Protein AF-A0A7Y3AVC5-F1 (afdb_monome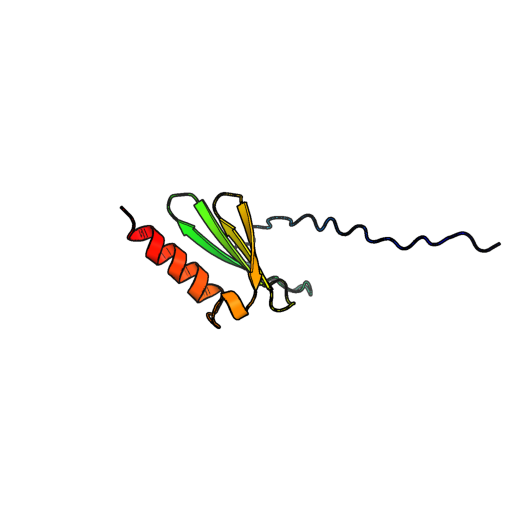r_lite)

Foldseek 3Di:
DDDDDDDDDPPPPPPPPPPDPDDDDDDPDPPFDKAWDAFPNWIWIWTDPVPQWIWTDIPNDIDIDGVVRVVVDDNNVVNVVVRVVRVPDD

Secondary structure (DSSP, 8-state):
----------------------------S----EEEEEETTEEEEEEE-SSSEEEEEETTEEEEEETTTTTT--HHHHHHHHHHHHTT--

Sequence (90 aa):
MIKKCILGMTLLATVTFGFTSCSKDDDDAAEQICESCTLQSETIELCDNGDDTYTLTAGGESETITKEELSGVSPEDFVGLICSLGEIAP

pLDDT: mean 71.95, std 18.48, range [38.72, 92.0]

Structure (mmCIF, N/CA/C/O backbone):
data_AF-A0A7Y3AVC5-F1
#
_entry.id   AF-A0A7Y3AVC5-F1
#
loop_
_atom_site.group_PDB
_atom_site.id
_atom_site.type_symbol
_atom_site.label_atom_id
_atom_site.label_alt_id
_atom_site.label_comp_id
_atom_site.label_asym_id
_atom_site.label_entity_id
_atom_site.label_seq_id
_atom_site.pdbx_PDB_ins_code
_atom_site.Cartn_x
_atom_site.Cartn_y
_atom_site.Cartn_z
_atom_site.occupancy
_atom_site.B_iso_or_equiv
_atom_site.auth_seq_id
_atom_site.auth_comp_id
_atom_site.auth_asym_id
_atom_site.auth_atom_id
_atom_site.pdbx_PDB_model_num
ATOM 1 N N . MET A 1 1 ? 19.446 3.431 45.147 1.00 38.72 1 MET A N 1
ATOM 2 C CA . MET A 1 1 ? 20.035 4.225 44.045 1.00 38.72 1 MET A CA 1
ATOM 3 C C . MET A 1 1 ? 19.336 3.820 42.754 1.00 38.72 1 MET A C 1
ATOM 5 O O . MET A 1 1 ? 19.711 2.824 42.154 1.00 38.72 1 MET A O 1
ATOM 9 N N . ILE A 1 2 ? 18.261 4.521 42.392 1.00 49.25 2 ILE A N 1
ATOM 10 C CA . ILE A 1 2 ? 17.449 4.223 41.203 1.00 49.25 2 ILE A CA 1
ATOM 11 C C . ILE A 1 2 ? 18.106 4.924 40.012 1.00 49.25 2 ILE A C 1
ATOM 13 O O . ILE A 1 2 ? 18.192 6.151 39.967 1.00 49.25 2 ILE A O 1
ATOM 17 N N . LYS A 1 3 ? 18.666 4.137 39.093 1.00 43.44 3 LYS A N 1
ATOM 18 C CA . LYS A 1 3 ? 19.322 4.619 37.876 1.00 43.44 3 LYS A CA 1
ATOM 19 C C . LYS A 1 3 ? 18.312 4.583 36.729 1.00 43.44 3 LYS A C 1
ATOM 21 O O . LYS A 1 3 ? 17.961 3.518 36.251 1.00 43.44 3 LYS A O 1
ATOM 26 N N . LYS A 1 4 ? 17.850 5.785 36.379 1.00 48.72 4 LYS A N 1
ATOM 27 C CA . LYS A 1 4 ? 17.266 6.257 35.113 1.00 48.72 4 LYS A CA 1
ATOM 28 C C . LYS A 1 4 ? 17.015 5.184 34.035 1.00 48.72 4 LYS A C 1
ATOM 30 O O . LYS A 1 4 ? 17.944 4.816 33.324 1.00 48.72 4 LYS A O 1
ATOM 35 N N . CYS A 1 5 ? 15.750 4.815 33.839 1.00 48.06 5 CYS A N 1
ATOM 36 C CA . CYS A 1 5 ? 15.264 4.277 32.568 1.00 48.06 5 CYS A CA 1
ATOM 37 C C . CYS A 1 5 ? 14.641 5.443 31.793 1.00 48.06 5 CYS A C 1
ATOM 39 O O . CYS A 1 5 ? 13.515 5.849 32.072 1.00 48.06 5 CYS A O 1
ATOM 41 N N . ILE A 1 6 ? 15.418 6.041 30.892 1.00 58.12 6 ILE A N 1
ATOM 42 C CA . ILE A 1 6 ? 14.923 7.027 29.930 1.00 58.12 6 ILE A CA 1
ATOM 43 C C . ILE A 1 6 ? 14.198 6.234 28.838 1.00 58.12 6 ILE A C 1
ATOM 45 O O . ILE A 1 6 ? 14.834 5.550 28.042 1.00 58.12 6 ILE A O 1
ATOM 49 N N . LEU A 1 7 ? 12.867 6.291 28.862 1.00 55.53 7 LEU A N 1
ATOM 50 C CA . LEU A 1 7 ? 11.987 5.938 27.750 1.00 55.53 7 LEU A CA 1
ATOM 51 C C . LEU A 1 7 ? 11.949 7.129 26.785 1.00 55.53 7 LEU A C 1
ATOM 53 O O . LEU A 1 7 ? 11.717 8.255 27.222 1.00 55.53 7 LEU A O 1
ATOM 57 N N . GLY A 1 8 ? 12.169 6.892 25.492 1.00 51.69 8 GLY A N 1
ATOM 58 C CA . GLY A 1 8 ? 12.150 7.956 24.485 1.00 51.69 8 GLY A CA 1
ATOM 59 C C . GLY A 1 8 ? 12.309 7.463 23.048 1.00 51.69 8 GLY A C 1
ATOM 60 O O . GLY A 1 8 ? 13.287 7.797 22.396 1.00 51.69 8 GLY A O 1
ATOM 61 N N . MET A 1 9 ? 11.364 6.627 22.609 1.00 51.44 9 MET A N 1
ATOM 62 C CA . MET A 1 9 ? 10.841 6.485 21.238 1.00 51.44 9 MET A CA 1
ATOM 63 C C . MET A 1 9 ? 11.821 6.667 20.057 1.00 51.44 9 MET A C 1
ATOM 65 O O . MET A 1 9 ? 11.733 7.586 19.252 1.00 51.44 9 MET A O 1
ATOM 69 N N . THR A 1 10 ? 12.709 5.688 19.943 1.00 46.31 10 THR A N 1
ATOM 70 C CA . THR A 1 10 ? 13.383 5.159 18.743 1.00 46.31 10 THR A CA 1
ATOM 71 C C . THR A 1 10 ? 12.550 4.789 17.515 1.00 46.31 10 THR A C 1
ATOM 73 O O . THR A 1 10 ? 12.894 3.765 16.945 1.00 46.31 10 THR A O 1
ATOM 76 N N . LEU A 1 11 ? 11.443 5.447 17.136 1.00 45.62 11 LEU A N 1
ATOM 77 C CA . LEU A 1 11 ? 10.652 4.987 15.972 1.00 45.62 11 LEU A CA 1
ATOM 78 C C . LEU A 1 11 ? 11.266 5.476 14.649 1.00 45.62 11 LEU A C 1
ATOM 80 O O . LEU A 1 11 ? 10.742 6.338 13.958 1.00 45.62 11 LEU A O 1
ATOM 84 N N . LEU A 1 12 ? 12.420 4.910 14.311 1.00 51.75 12 LEU A N 1
ATOM 85 C CA . LEU A 1 12 ? 12.826 4.726 12.924 1.00 51.75 12 LEU A CA 1
ATOM 86 C C . LEU A 1 12 ? 12.471 3.280 12.596 1.00 51.75 12 LEU A C 1
ATOM 88 O O . LEU A 1 12 ? 13.316 2.389 12.661 1.00 51.75 12 LEU A O 1
ATOM 92 N N . ALA A 1 13 ? 11.183 3.050 12.330 1.00 43.72 13 ALA A N 1
ATOM 93 C CA . ALA A 1 13 ? 10.753 1.849 11.641 1.00 43.72 13 ALA A CA 1
ATOM 94 C C . ALA A 1 13 ? 11.347 1.944 10.235 1.00 43.72 13 ALA A C 1
ATOM 96 O O . ALA A 1 13 ? 10.829 2.620 9.351 1.00 43.72 13 ALA A O 1
ATOM 97 N N . THR A 1 14 ? 12.524 1.348 10.075 1.00 47.97 14 THR A N 1
ATOM 98 C CA . THR A 1 14 ? 13.045 0.951 8.778 1.00 47.97 14 THR A CA 1
ATOM 99 C C . THR A 1 14 ? 11.965 0.108 8.129 1.00 47.97 14 THR A C 1
ATOM 101 O O . THR A 1 14 ? 11.770 -1.043 8.517 1.00 47.97 14 THR A O 1
ATOM 104 N N . VAL A 1 15 ? 11.237 0.710 7.193 1.00 47.34 15 VAL A N 1
ATOM 105 C CA . VAL A 1 15 ? 10.348 0.005 6.280 1.00 47.34 15 VAL A CA 1
ATOM 106 C C . VAL A 1 15 ? 11.275 -0.873 5.451 1.00 47.34 15 VAL A C 1
ATOM 108 O O . VAL A 1 15 ? 11.933 -0.434 4.509 1.00 47.34 15 VAL A O 1
ATOM 111 N N . THR A 1 16 ? 11.490 -2.095 5.924 1.00 45.44 16 THR A N 1
ATOM 112 C CA . THR A 1 16 ? 12.129 -3.126 5.129 1.00 45.44 16 THR A CA 1
ATOM 113 C C . THR A 1 16 ? 11.130 -3.441 4.035 1.00 45.44 16 THR A C 1
ATOM 115 O O . THR A 1 16 ? 10.150 -4.132 4.296 1.00 45.44 16 THR A O 1
ATOM 118 N N . PHE A 1 17 ? 11.370 -2.880 2.849 1.00 48.91 17 PHE A N 1
ATOM 119 C CA . PHE A 1 17 ? 10.756 -3.270 1.584 1.00 48.91 17 PHE A CA 1
ATOM 120 C C . PHE A 1 17 ? 11.035 -4.760 1.354 1.00 48.91 17 PHE A C 1
ATOM 122 O O . PHE A 1 17 ? 12.016 -5.157 0.721 1.00 48.91 17 PHE A O 1
ATOM 129 N N . GLY A 1 18 ? 10.229 -5.595 1.999 1.00 43.81 18 GLY A N 1
ATOM 130 C CA . GLY A 1 18 ? 10.214 -7.031 1.840 1.00 43.81 18 GLY A CA 1
ATOM 131 C C . GLY A 1 18 ? 9.279 -7.344 0.694 1.00 43.81 18 GLY A C 1
ATOM 132 O O . GLY A 1 18 ? 8.085 -7.485 0.907 1.00 43.81 18 GLY A O 1
ATOM 133 N N . PHE A 1 19 ? 9.834 -7.468 -0.509 1.00 57.78 19 PHE A N 1
ATOM 134 C CA . PHE A 1 19 ? 9.165 -8.122 -1.627 1.00 57.78 19 PHE A CA 1
ATOM 135 C C . PHE A 1 19 ? 8.917 -9.591 -1.253 1.00 57.78 19 PHE A C 1
ATOM 137 O O . PHE A 1 19 ? 9.709 -10.471 -1.592 1.00 57.78 19 PHE A O 1
ATOM 144 N N . THR A 1 20 ? 7.848 -9.873 -0.513 1.00 45.38 20 THR A N 1
ATOM 145 C CA . THR A 1 20 ? 7.376 -11.236 -0.276 1.00 45.38 20 THR A CA 1
ATOM 146 C C . THR A 1 20 ? 6.313 -11.541 -1.321 1.00 45.38 20 THR A C 1
ATOM 148 O O . THR A 1 20 ? 5.108 -11.419 -1.135 1.00 45.38 20 THR A O 1
ATOM 151 N N . SER A 1 21 ? 6.784 -11.975 -2.490 1.00 45.56 21 SER A N 1
ATOM 152 C CA . SER A 1 21 ? 5.967 -12.851 -3.321 1.00 45.56 21 SER A CA 1
ATOM 153 C C . SER A 1 21 ? 5.538 -14.034 -2.445 1.00 45.56 21 SER A C 1
ATOM 155 O O . SER A 1 21 ? 6.387 -14.730 -1.888 1.00 45.56 21 SER A O 1
ATOM 157 N N . CYS A 1 22 ? 4.226 -14.183 -2.267 1.00 55.69 22 CYS A N 1
ATOM 158 C CA . CYS A 1 22 ? 3.548 -15.216 -1.491 1.00 55.69 22 CYS A CA 1
ATOM 159 C C . CYS A 1 22 ? 4.301 -16.554 -1.417 1.00 55.69 22 CYS A C 1
ATOM 161 O O . CYS A 1 22 ? 4.494 -17.233 -2.426 1.00 55.69 22 CYS A O 1
ATOM 163 N N . SER A 1 23 ? 4.602 -17.008 -0.203 1.00 39.09 23 SER A N 1
ATOM 164 C CA . SER A 1 23 ? 4.747 -18.431 0.109 1.00 39.09 23 SER A CA 1
ATOM 165 C C . SER A 1 23 ? 4.432 -18.648 1.580 1.00 39.09 23 SER A C 1
ATOM 167 O O . SER A 1 23 ? 5.308 -18.563 2.425 1.00 39.09 23 SER A O 1
ATOM 169 N N . LYS A 1 24 ? 3.144 -18.889 1.842 1.00 50.94 24 LYS A N 1
ATOM 170 C CA . LYS A 1 24 ? 2.626 -19.891 2.779 1.00 50.94 24 LYS A CA 1
ATOM 171 C C . LYS A 1 24 ? 3.687 -20.468 3.729 1.00 50.94 24 LYS A C 1
ATOM 173 O O . LYS A 1 24 ? 4.241 -21.515 3.419 1.00 50.94 24 LYS A O 1
ATOM 178 N N . ASP A 1 25 ? 3.913 -19.826 4.863 1.00 42.97 25 ASP A N 1
ATOM 179 C CA . ASP A 1 25 ? 4.298 -20.520 6.089 1.00 42.97 25 ASP A CA 1
ATOM 180 C C . ASP A 1 25 ? 4.040 -19.614 7.292 1.00 42.97 25 ASP A C 1
ATOM 182 O O . ASP A 1 25 ? 4.279 -18.410 7.249 1.00 42.97 25 ASP A O 1
ATOM 186 N N . ASP A 1 26 ? 3.458 -20.237 8.307 1.00 60.88 26 ASP A N 1
ATOM 187 C CA . ASP A 1 26 ? 3.012 -19.676 9.572 1.00 60.88 26 ASP A CA 1
ATOM 188 C C . ASP A 1 26 ? 4.079 -18.805 10.255 1.00 60.88 26 ASP A C 1
ATOM 190 O O . ASP A 1 26 ? 5.156 -19.309 10.546 1.00 60.88 26 ASP A O 1
ATOM 194 N N . ASP A 1 27 ? 3.759 -17.552 10.596 1.00 44.44 27 ASP A N 1
ATOM 195 C CA . ASP A 1 27 ? 4.283 -16.875 11.793 1.00 44.44 27 ASP A CA 1
ATOM 196 C C . ASP A 1 27 ? 3.522 -15.557 12.054 1.00 44.44 27 ASP A C 1
ATOM 198 O O . ASP A 1 27 ? 3.352 -14.729 11.162 1.00 44.44 27 ASP A O 1
ATOM 202 N N . ASP A 1 28 ? 3.081 -15.381 13.305 1.00 47.62 28 ASP A N 1
ATOM 203 C CA . ASP A 1 28 ? 2.357 -14.260 13.938 1.00 47.62 28 ASP A CA 1
ATOM 204 C C . ASP A 1 28 ? 3.078 -12.882 13.857 1.00 47.62 28 ASP A C 1
ATOM 206 O O . ASP A 1 28 ? 3.258 -12.171 14.851 1.00 47.62 28 ASP A O 1
ATOM 210 N N . ALA A 1 29 ? 3.501 -12.456 12.672 1.00 48.78 29 ALA A N 1
ATOM 211 C CA . ALA A 1 29 ? 3.677 -11.046 12.364 1.00 48.78 29 ALA A CA 1
ATOM 212 C C . ALA A 1 29 ? 2.336 -10.552 11.824 1.00 48.78 29 ALA A C 1
ATOM 214 O O . ALA A 1 29 ? 1.730 -11.231 11.003 1.00 48.78 29 ALA A O 1
ATOM 215 N N . ALA A 1 30 ? 1.843 -9.399 12.278 1.00 48.47 30 ALA A N 1
ATOM 216 C CA . ALA A 1 30 ? 0.745 -8.736 11.588 1.00 48.47 30 ALA A CA 1
ATOM 217 C C . ALA A 1 30 ? 1.178 -8.563 10.126 1.00 48.47 30 ALA A C 1
ATOM 219 O O . ALA A 1 30 ? 2.038 -7.728 9.839 1.00 48.47 30 ALA A O 1
ATOM 220 N N . GLU A 1 31 ? 0.690 -9.441 9.246 1.00 53.75 31 GLU A N 1
ATOM 221 C CA . GLU A 1 31 ? 0.996 -9.407 7.827 1.00 53.75 31 GLU A CA 1
ATOM 222 C C . GLU A 1 31 ? 0.454 -8.070 7.344 1.00 53.75 31 GLU A C 1
ATOM 224 O O . GLU A 1 31 ? -0.758 -7.879 7.265 1.00 53.75 31 GLU A O 1
ATOM 229 N N . GLN A 1 32 ? 1.343 -7.098 7.135 1.00 62.44 32 GLN A N 1
ATOM 230 C CA . G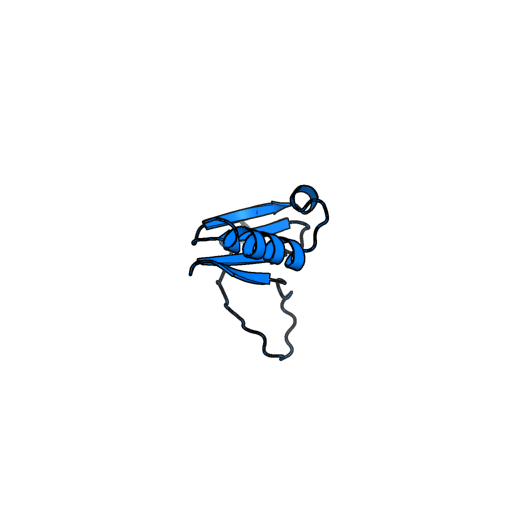LN A 1 32 ? 0.960 -5.866 6.467 1.00 62.44 32 GLN A CA 1
ATOM 231 C C . GLN A 1 32 ? 0.495 -6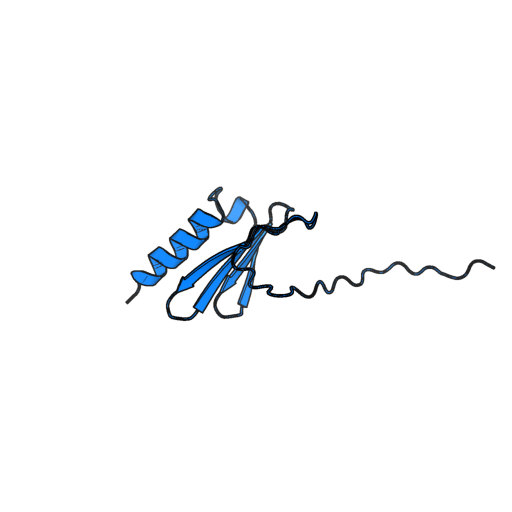.297 5.080 1.00 62.44 32 GLN A C 1
ATOM 233 O O . GLN A 1 32 ? 1.301 -6.755 4.269 1.00 62.44 32 GLN A O 1
ATOM 238 N N . ILE A 1 33 ? -0.820 -6.262 4.864 1.00 76.56 33 ILE A N 1
ATOM 239 C CA . ILE A 1 33 ? -1.429 -6.670 3.604 1.00 76.56 33 ILE A CA 1
ATOM 240 C C . ILE A 1 33 ? -1.043 -5.589 2.598 1.00 76.56 33 ILE A C 1
ATOM 242 O O . ILE A 1 33 ? -1.541 -4.464 2.665 1.00 76.56 33 ILE A O 1
ATOM 246 N N . CYS A 1 34 ? -0.091 -5.921 1.730 1.00 85.00 34 CYS A N 1
ATOM 247 C CA . CYS A 1 34 ? 0.416 -5.039 0.691 1.00 85.00 34 CYS A CA 1
ATOM 248 C C . CYS A 1 34 ? -0.054 -5.535 -0.670 1.00 85.00 34 CYS A C 1
ATOM 250 O O . CYS A 1 34 ? 0.293 -6.636 -1.097 1.00 85.00 34 CYS A O 1
ATOM 252 N N . GLU A 1 35 ? -0.803 -4.689 -1.362 1.00 89.00 35 GLU A N 1
ATOM 253 C CA . GLU A 1 35 ? -1.220 -4.914 -2.739 1.00 89.00 35 GLU A CA 1
ATOM 254 C C . GLU A 1 35 ? -0.252 -4.197 -3.666 1.00 89.00 35 GLU A C 1
ATOM 256 O O . GLU A 1 35 ? 0.098 -3.043 -3.427 1.00 89.00 35 GLU A O 1
ATOM 261 N N . SER A 1 36 ? 0.216 -4.862 -4.721 1.00 88.19 36 SER A N 1
ATOM 262 C CA . SER A 1 36 ? 1.180 -4.255 -5.640 1.00 88.19 36 SER A CA 1
ATOM 263 C C . SER A 1 36 ? 0.911 -4.602 -7.095 1.00 88.19 36 SER A C 1
ATOM 265 O O . SER A 1 36 ? 0.414 -5.675 -7.434 1.00 88.19 36 SER A O 1
ATOM 267 N N . CYS A 1 37 ? 1.263 -3.674 -7.976 1.00 88.44 37 CYS A N 1
ATOM 268 C CA . CYS A 1 37 ? 1.215 -3.856 -9.413 1.00 88.44 37 CYS A CA 1
ATOM 269 C C . CYS A 1 37 ? 2.412 -3.165 -10.075 1.00 88.44 37 CYS A C 1
ATOM 271 O O . CYS A 1 37 ? 3.012 -2.240 -9.529 1.00 88.44 37 CYS A O 1
ATOM 273 N N . THR A 1 38 ? 2.802 -3.640 -11.256 1.00 86.19 38 THR A N 1
ATOM 274 C CA . THR A 1 38 ? 3.896 -3.042 -12.028 1.00 86.19 38 THR A CA 1
ATOM 275 C C . THR A 1 38 ? 3.324 -2.326 -13.238 1.00 86.19 38 THR A C 1
AT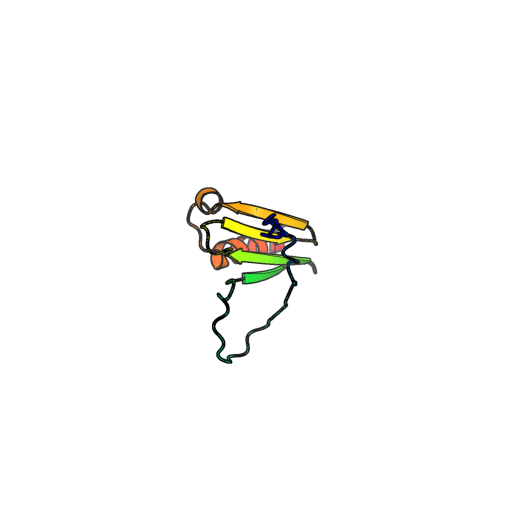OM 277 O O . THR A 1 38 ? 2.684 -2.950 -14.081 1.00 86.19 38 THR A O 1
ATOM 280 N N . LEU A 1 39 ? 3.610 -1.032 -13.349 1.00 83.19 39 LEU A N 1
ATOM 281 C CA . LEU A 1 39 ? 3.198 -0.173 -14.449 1.00 83.19 39 LEU A CA 1
ATOM 282 C C . LEU A 1 39 ? 4.435 0.476 -15.071 1.00 83.19 39 LEU A C 1
ATOM 284 O O . LEU A 1 39 ? 5.201 1.125 -14.376 1.00 83.19 39 LEU A O 1
ATOM 288 N N . GLN A 1 40 ? 4.647 0.321 -16.381 1.00 81.50 40 GLN A N 1
ATOM 289 C CA . GLN A 1 40 ? 5.750 0.976 -17.115 1.00 81.50 40 GLN A CA 1
ATOM 290 C C . GLN A 1 40 ? 7.160 0.819 -16.486 1.00 81.50 40 GLN A C 1
ATOM 292 O O . GLN A 1 40 ? 8.031 1.662 -16.675 1.00 81.50 40 GLN A O 1
ATOM 297 N N . SER A 1 41 ? 7.432 -0.315 -15.828 1.00 81.75 41 SER A N 1
ATOM 298 C CA . SER A 1 41 ? 8.667 -0.603 -15.058 1.00 81.75 41 SER A CA 1
ATOM 299 C C . SER A 1 41 ? 8.780 0.092 -13.694 1.00 81.75 41 SER A C 1
ATOM 301 O O . SER A 1 41 ? 9.826 -0.003 -13.056 1.00 81.75 41 SER A O 1
ATOM 303 N N . GLU A 1 42 ? 7.714 0.731 -13.224 1.00 84.00 42 GLU A N 1
ATOM 304 C CA . GLU A 1 42 ? 7.571 1.229 -11.859 1.00 84.00 42 GLU A CA 1
ATOM 305 C C . GLU A 1 42 ? 6.670 0.289 -11.054 1.00 84.00 42 GLU A C 1
ATOM 307 O O . GLU A 1 42 ? 5.657 -0.210 -11.550 1.00 84.00 42 GLU A O 1
ATOM 312 N N . THR A 1 43 ? 7.047 0.023 -9.805 1.00 85.94 43 THR A N 1
ATOM 313 C CA . THR A 1 43 ? 6.202 -0.721 -8.866 1.00 85.94 43 THR A CA 1
ATOM 314 C C . THR A 1 43 ? 5.331 0.266 -8.112 1.00 85.94 43 THR A C 1
ATOM 316 O O . THR A 1 43 ? 5.841 1.227 -7.535 1.00 85.94 43 THR A O 1
ATOM 319 N N . ILE A 1 44 ? 4.032 0.004 -8.127 1.00 88.31 44 ILE A N 1
ATOM 320 C CA . ILE A 1 44 ? 3.032 0.687 -7.322 1.00 88.31 44 ILE A CA 1
ATOM 321 C C . ILE A 1 44 ? 2.612 -0.299 -6.241 1.00 88.31 44 ILE A C 1
ATOM 323 O O . ILE A 1 44 ? 2.244 -1.427 -6.554 1.00 88.31 44 ILE A O 1
ATOM 327 N N . GLU A 1 45 ? 2.703 0.103 -4.984 1.00 89.56 45 GLU A N 1
ATOM 328 C CA . GLU A 1 45 ? 2.419 -0.733 -3.821 1.00 89.56 45 GLU A CA 1
ATOM 329 C C . GLU A 1 45 ? 1.564 0.051 -2.832 1.00 89.56 45 GLU A C 1
ATOM 331 O O . GLU A 1 45 ? 1.840 1.216 -2.575 1.00 89.56 45 GLU A O 1
ATOM 336 N N . LEU A 1 46 ? 0.532 -0.567 -2.272 1.00 89.75 46 LEU A N 1
ATOM 337 C CA . LEU A 1 46 ? -0.292 0.005 -1.219 1.00 89.75 46 LEU A CA 1
ATOM 338 C C . LEU A 1 46 ? -0.363 -0.977 -0.053 1.00 89.75 46 LEU A C 1
ATOM 340 O O . LEU A 1 46 ? -0.935 -2.057 -0.184 1.00 89.75 46 LEU A O 1
ATOM 344 N N . CYS A 1 47 ? 0.192 -0.583 1.088 1.00 89.38 47 CYS A N 1
ATOM 345 C CA . CYS A 1 47 ? 0.238 -1.398 2.299 1.00 89.38 47 CYS A CA 1
A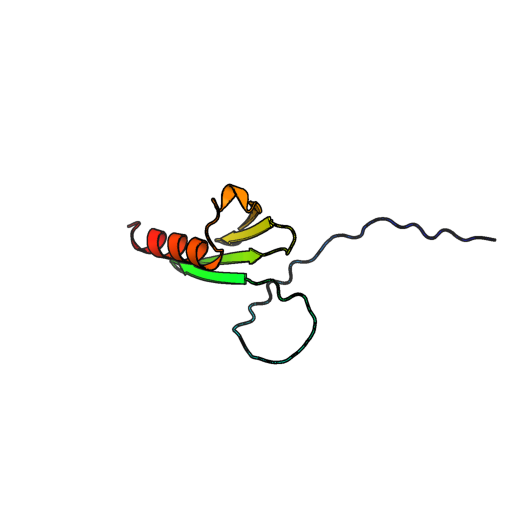TOM 346 C C . CYS A 1 47 ? -0.734 -0.888 3.360 1.00 89.38 47 CYS A C 1
ATOM 348 O O . CYS A 1 47 ? -0.747 0.308 3.642 1.00 89.38 47 CYS A O 1
ATOM 350 N N . ASP A 1 48 ? -1.502 -1.783 3.983 1.00 87.94 48 ASP A N 1
ATOM 351 C CA . ASP A 1 48 ? -2.294 -1.479 5.182 1.00 87.94 48 ASP A CA 1
ATOM 352 C C . ASP A 1 48 ? -1.392 -1.437 6.429 1.00 87.94 48 ASP A C 1
ATOM 354 O O . ASP A 1 48 ? -0.699 -2.410 6.741 1.00 87.94 48 ASP A O 1
ATOM 358 N N . ASN A 1 49 ? -1.406 -0.309 7.148 1.00 86.81 49 ASN A N 1
ATOM 359 C CA . ASN A 1 49 ? -0.615 -0.106 8.366 1.00 86.81 49 ASN A CA 1
ATOM 360 C C . ASN A 1 49 ? -1.321 -0.644 9.633 1.00 86.81 49 ASN A C 1
ATOM 362 O O . ASN A 1 49 ? -0.739 -0.647 10.720 1.00 86.81 49 ASN A O 1
ATOM 366 N N . GLY A 1 50 ? -2.575 -1.095 9.522 1.00 83.62 50 GLY A N 1
ATOM 367 C CA . GLY A 1 50 ? -3.366 -1.642 10.627 1.00 83.62 50 GLY A CA 1
ATOM 368 C C . GLY A 1 50 ? -4.009 -0.594 11.543 1.00 83.62 50 GLY A C 1
ATOM 369 O O . GLY A 1 50 ? -4.545 -0.949 12.595 1.00 83.62 50 GLY A O 1
ATOM 370 N N . ASP A 1 51 ? -3.970 0.686 11.168 1.00 85.19 51 ASP A N 1
ATOM 371 C CA . ASP A 1 51 ? -4.502 1.826 11.930 1.00 85.19 51 ASP A CA 1
ATOM 372 C C . ASP A 1 51 ? -5.448 2.723 11.099 1.00 85.19 51 ASP A C 1
ATOM 374 O O . ASP A 1 51 ? -5.539 3.928 11.329 1.00 85.19 51 ASP A O 1
ATOM 378 N N . ASP A 1 52 ? -6.166 2.121 10.138 1.00 87.12 52 ASP A N 1
ATOM 379 C CA . ASP A 1 52 ? -7.004 2.797 9.125 1.00 87.12 52 ASP A CA 1
ATOM 380 C C . ASP A 1 52 ? -6.214 3.768 8.211 1.00 87.12 52 ASP A C 1
ATOM 382 O O . ASP A 1 52 ? -6.798 4.610 7.513 1.00 87.12 52 ASP A O 1
ATOM 386 N N . THR A 1 53 ? -4.885 3.631 8.174 1.00 89.81 53 THR A N 1
ATOM 387 C CA . THR A 1 53 ? -4.008 4.304 7.213 1.00 89.81 53 THR A CA 1
ATOM 388 C C . THR A 1 53 ? -3.318 3.303 6.297 1.00 89.81 53 THR A C 1
ATOM 390 O O . THR A 1 53 ? -3.116 2.138 6.641 1.00 89.81 53 THR A O 1
ATOM 393 N N . TYR A 1 54 ? -2.950 3.787 5.116 1.00 90.38 54 TYR A N 1
ATOM 394 C CA . TYR A 1 54 ? -2.306 3.008 4.078 1.00 90.38 54 TYR A CA 1
ATOM 395 C C . TYR A 1 54 ? -1.075 3.745 3.565 1.00 90.38 54 TYR A C 1
ATOM 397 O O . TYR A 1 54 ? -1.083 4.967 3.426 1.00 90.38 54 TYR A O 1
ATOM 405 N N . THR A 1 55 ? -0.015 3.007 3.262 1.00 91.69 55 THR A N 1
ATOM 406 C CA . THR A 1 55 ? 1.213 3.552 2.681 1.00 91.69 55 THR A CA 1
ATOM 407 C C . THR A 1 55 ? 1.246 3.219 1.196 1.00 91.69 55 THR A C 1
ATOM 409 O O . THR A 1 55 ? 1.433 2.060 0.835 1.00 91.69 55 THR A O 1
ATOM 412 N N . LEU A 1 56 ? 1.050 4.226 0.343 1.00 89.62 56 LEU A N 1
ATOM 413 C CA . LEU A 1 56 ? 1.184 4.130 -1.108 1.00 89.62 56 LEU A CA 1
ATOM 414 C C . LEU A 1 56 ? 2.638 4.405 -1.492 1.00 89.62 56 LEU A C 1
ATOM 416 O O . LEU A 1 56 ? 3.157 5.469 -1.183 1.00 89.62 56 LEU A O 1
ATOM 420 N N . THR A 1 57 ? 3.284 3.490 -2.201 1.00 88.62 57 THR A N 1
ATOM 421 C CA . THR A 1 57 ? 4.619 3.668 -2.770 1.00 88.62 57 THR A CA 1
ATOM 422 C C . THR A 1 57 ? 4.544 3.574 -4.287 1.00 88.62 57 THR A C 1
ATOM 424 O O . THR A 1 57 ? 4.028 2.595 -4.815 1.00 88.62 57 THR A O 1
ATOM 427 N N . ALA A 1 58 ? 5.074 4.567 -4.996 1.00 85.12 58 ALA A N 1
ATOM 428 C CA . ALA A 1 58 ? 5.171 4.583 -6.453 1.00 85.12 58 ALA A CA 1
ATOM 429 C C . ALA A 1 58 ? 6.469 5.281 -6.882 1.00 85.12 58 ALA A C 1
ATOM 431 O O . ALA A 1 58 ? 6.839 6.310 -6.322 1.00 85.12 58 ALA A O 1
ATOM 432 N N . GLY A 1 59 ? 7.204 4.710 -7.841 1.00 83.38 59 GLY A N 1
ATOM 433 C CA . GLY A 1 59 ? 8.426 5.336 -8.379 1.00 83.38 59 GLY A CA 1
ATOM 434 C C . GLY A 1 59 ? 9.552 5.567 -7.355 1.00 83.38 59 GLY A C 1
ATOM 435 O O . GLY A 1 59 ? 10.468 6.350 -7.595 1.00 83.38 59 GLY A O 1
ATOM 436 N N . GLY A 1 60 ? 9.500 4.889 -6.203 1.00 82.75 60 GLY A N 1
ATOM 437 C CA . GLY A 1 60 ? 10.439 5.084 -5.092 1.00 82.75 60 GLY A CA 1
ATOM 438 C C . GLY A 1 60 ? 10.074 6.220 -4.129 1.00 82.75 60 GLY A C 1
ATOM 439 O O . GLY A 1 60 ? 10.829 6.466 -3.189 1.00 82.75 60 GLY A O 1
ATOM 440 N N . GLU A 1 61 ? 8.934 6.884 -4.327 1.00 85.12 61 GLU A N 1
ATOM 441 C CA . GLU A 1 61 ? 8.336 7.801 -3.356 1.00 85.12 61 GLU A CA 1
ATOM 442 C C . GLU A 1 61 ? 7.201 7.100 -2.605 1.00 85.12 61 GLU A C 1
ATOM 444 O O . GLU A 1 61 ? 6.493 6.275 -3.181 1.00 85.12 61 GLU A O 1
ATOM 449 N N . SER A 1 62 ? 7.036 7.425 -1.321 1.00 88.88 62 SER A N 1
ATOM 450 C CA . SER A 1 62 ? 5.973 6.878 -0.476 1.00 88.88 62 SER A CA 1
ATOM 451 C C . SER A 1 62 ? 5.140 7.999 0.134 1.00 88.88 62 SER A C 1
ATOM 453 O O . SER A 1 62 ? 5.680 8.988 0.632 1.00 88.88 62 SER A O 1
ATOM 455 N N . GLU A 1 63 ? 3.829 7.810 0.144 1.00 90.44 63 GLU A N 1
ATOM 456 C CA . GLU A 1 63 ? 2.833 8.697 0.730 1.00 90.44 63 GLU A CA 1
ATOM 457 C C . GLU A 1 63 ? 1.917 7.895 1.660 1.00 90.44 63 GLU A C 1
ATOM 459 O O . GLU A 1 63 ? 1.603 6.734 1.401 1.00 90.44 63 GLU A O 1
ATOM 464 N N . THR A 1 64 ? 1.487 8.504 2.763 1.00 92.00 64 THR A N 1
ATOM 465 C CA . THR A 1 64 ? 0.499 7.901 3.662 1.00 92.00 64 THR A CA 1
ATOM 466 C C . THR A 1 64 ? -0.863 8.505 3.373 1.00 92.00 64 THR A C 1
ATOM 468 O O . THR A 1 64 ? -1.042 9.711 3.527 1.00 92.00 64 THR A O 1
ATOM 471 N N . ILE A 1 65 ? -1.817 7.655 3.010 1.00 90.06 65 ILE A N 1
ATOM 472 C CA . ILE A 1 65 ? -3.209 8.019 2.760 1.00 90.06 65 ILE A CA 1
ATOM 473 C C . ILE A 1 65 ? -4.107 7.396 3.823 1.00 90.06 65 ILE A C 1
ATOM 475 O O . ILE A 1 65 ? -3.816 6.339 4.383 1.00 90.06 65 ILE A O 1
ATOM 479 N N . THR A 1 66 ? -5.225 8.047 4.117 1.00 90.94 66 THR A N 1
ATOM 480 C CA . THR A 1 66 ? -6.205 7.500 5.067 1.00 90.94 66 THR A CA 1
ATOM 481 C C . THR A 1 66 ? -7.283 6.693 4.350 1.00 90.94 66 THR A C 1
ATOM 483 O O . THR A 1 66 ? -7.543 6.871 3.160 1.00 90.94 66 THR A O 1
ATOM 486 N N . LYS A 1 67 ? -7.989 5.836 5.088 1.00 86.38 67 LYS A N 1
ATOM 487 C CA . LYS A 1 67 ? -9.167 5.121 4.578 1.00 86.38 67 LYS A CA 1
ATOM 488 C C . LYS A 1 67 ? -10.260 6.032 4.011 1.00 86.38 67 LYS A C 1
ATOM 490 O O . LYS A 1 67 ? -10.972 5.633 3.089 1.00 86.38 67 LYS A O 1
ATOM 495 N N . GLU A 1 68 ? -10.408 7.240 4.557 1.00 88.12 68 GLU A N 1
ATOM 496 C CA . GLU A 1 68 ? -11.328 8.246 4.012 1.00 88.12 68 GLU A CA 1
ATOM 497 C C . GLU A 1 68 ? -10.894 8.703 2.614 1.00 88.12 68 GLU A C 1
ATOM 499 O O . GLU A 1 68 ? -11.744 8.869 1.742 1.00 88.12 68 GLU A O 1
ATOM 504 N N . GLU A 1 69 ? -9.589 8.829 2.364 1.00 86.75 69 GLU A N 1
ATOM 505 C CA . GLU A 1 69 ? -9.056 9.216 1.052 1.00 86.75 69 GLU A CA 1
ATOM 506 C C . GLU A 1 69 ? -9.185 8.105 0.011 1.00 86.75 69 GLU A C 1
ATOM 508 O O . GLU A 1 69 ? -9.488 8.383 -1.150 1.00 86.75 69 GLU A O 1
ATOM 513 N N . LEU A 1 70 ? -9.107 6.841 0.437 1.00 84.38 70 LEU A N 1
ATOM 514 C CA . LEU A 1 70 ? -9.472 5.696 -0.402 1.00 84.38 70 LEU A CA 1
ATOM 515 C C . LEU A 1 70 ? -10.962 5.670 -0.773 1.00 84.38 70 LEU A C 1
ATOM 517 O O . LEU A 1 70 ? -11.378 4.824 -1.558 1.00 84.38 70 LEU A O 1
ATOM 521 N N . SER A 1 71 ? -11.794 6.567 -0.229 1.00 85.81 71 SER A N 1
ATOM 522 C CA . SER A 1 71 ? -13.233 6.636 -0.521 1.00 85.81 71 SER A CA 1
ATOM 523 C C . SER A 1 71 ? -13.970 5.308 -0.274 1.00 85.81 71 SER A C 1
ATOM 525 O O . SER A 1 71 ? -14.988 5.023 -0.905 1.00 85.81 71 SER A O 1
ATOM 527 N N . GLY A 1 72 ? -13.454 4.480 0.643 1.00 82.44 72 GLY A N 1
ATOM 528 C CA . GLY A 1 72 ? -13.986 3.146 0.943 1.00 82.44 72 GLY A CA 1
ATOM 529 C C . GLY A 1 72 ? -13.674 2.062 -0.097 1.00 82.44 72 GLY A C 1
ATOM 530 O O . GLY A 1 72 ? -14.262 0.984 -0.024 1.00 82.44 72 GLY A O 1
ATOM 531 N N . VAL A 1 73 ? -12.783 2.330 -1.052 1.00 87.50 73 VAL A N 1
ATOM 532 C CA . VAL A 1 73 ? -12.267 1.341 -2.008 1.00 87.50 73 VAL A CA 1
ATOM 533 C C . VAL A 1 73 ? -11.273 0.415 -1.297 1.00 87.50 73 VAL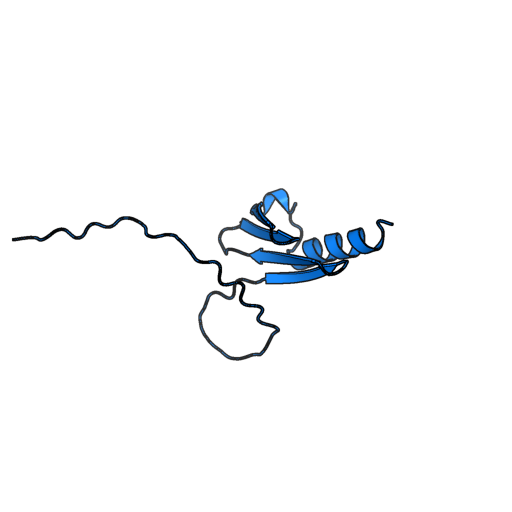 A C 1
ATOM 535 O O . VAL A 1 73 ? -10.561 0.846 -0.387 1.00 87.50 73 VAL A O 1
ATOM 538 N N . SER A 1 74 ? -11.245 -0.868 -1.670 1.00 87.12 74 SER A N 1
ATOM 539 C CA . SER A 1 74 ? -10.268 -1.810 -1.116 1.00 87.12 74 SER A CA 1
ATOM 540 C C . SER A 1 74 ? -8.852 -1.493 -1.632 1.00 87.12 74 SER A C 1
ATOM 542 O O . SER A 1 74 ? -8.720 -0.949 -2.731 1.00 87.12 74 SER A O 1
ATOM 544 N N . PRO A 1 75 ? -7.781 -1.818 -0.887 1.00 83.75 75 PRO A N 1
ATOM 545 C CA . PRO A 1 75 ? -6.414 -1.594 -1.361 1.00 83.75 75 PRO A CA 1
ATOM 546 C C . PRO A 1 75 ? -6.123 -2.266 -2.712 1.00 83.75 75 PRO A C 1
ATOM 548 O O . PRO A 1 75 ? -5.501 -1.652 -3.578 1.00 83.75 75 PRO A O 1
ATOM 551 N N . GLU A 1 76 ? -6.647 -3.477 -2.921 1.00 85.69 76 GLU A N 1
ATOM 552 C CA . GLU A 1 76 ? -6.512 -4.242 -4.170 1.00 85.69 76 GLU A CA 1
ATOM 553 C C . GLU A 1 76 ? -7.186 -3.510 -5.335 1.00 85.69 76 GLU A C 1
ATOM 555 O O . GLU A 1 76 ? -6.568 -3.284 -6.377 1.00 85.69 76 GLU A O 1
ATOM 560 N N . ASP A 1 77 ? -8.431 -3.064 -5.140 1.00 89.62 77 ASP A N 1
ATOM 561 C CA . ASP A 1 77 ? -9.167 -2.309 -6.155 1.00 89.62 77 ASP A CA 1
ATOM 562 C C . ASP A 1 77 ? -8.471 -0.979 -6.470 1.00 89.62 77 ASP A C 1
ATOM 564 O O . ASP A 1 77 ? -8.404 -0.574 -7.628 1.00 89.62 77 ASP A O 1
ATOM 568 N N . PHE A 1 78 ? -7.938 -0.286 -5.461 1.00 87.94 78 PHE A N 1
ATOM 569 C CA . PHE A 1 78 ? -7.261 0.995 -5.648 1.00 87.94 78 PHE A CA 1
ATOM 570 C C . PHE A 1 78 ? -5.979 0.845 -6.475 1.00 87.94 78 PHE A C 1
ATOM 572 O O . PHE A 1 78 ? -5.793 1.557 -7.465 1.00 87.94 78 PHE A O 1
ATOM 579 N N . VAL A 1 79 ? -5.127 -0.119 -6.122 1.00 88.19 79 VAL A N 1
ATOM 580 C CA . VAL A 1 79 ? -3.903 -0.443 -6.871 1.00 88.19 79 VAL A CA 1
ATOM 581 C C . VAL A 1 79 ? -4.247 -0.928 -8.283 1.00 88.19 79 VAL A C 1
ATOM 583 O O . VAL A 1 79 ? -3.659 -0.464 -9.264 1.00 88.19 79 VAL A O 1
ATOM 586 N N . GLY A 1 80 ? -5.262 -1.786 -8.414 1.00 88.44 80 GLY A N 1
ATOM 587 C CA . GLY A 1 80 ? -5.759 -2.275 -9.699 1.00 88.44 80 GLY A CA 1
ATOM 588 C C . GLY A 1 80 ? -6.275 -1.157 -10.606 1.00 88.44 80 GLY A C 1
ATOM 589 O O . GLY A 1 80 ? -5.983 -1.151 -11.806 1.00 88.44 80 GLY A O 1
ATOM 590 N N . LEU A 1 81 ? -6.985 -0.171 -10.048 1.00 87.19 81 LEU A N 1
ATOM 591 C CA . LEU A 1 81 ? -7.431 1.017 -10.772 1.00 87.19 81 LEU A CA 1
ATOM 592 C C . LEU A 1 81 ? -6.241 1.835 -11.266 1.00 87.19 81 LEU A C 1
ATOM 594 O O . LEU A 1 81 ? -6.196 2.142 -12.454 1.00 87.19 81 LEU A O 1
ATOM 598 N N . ILE A 1 82 ? -5.269 2.151 -10.404 1.00 85.62 82 ILE A N 1
ATOM 599 C CA . ILE A 1 82 ? -4.091 2.940 -10.796 1.00 85.62 82 ILE A CA 1
ATOM 600 C C . ILE A 1 82 ? -3.339 2.257 -11.940 1.00 85.62 82 ILE A C 1
ATOM 602 O O . ILE A 1 82 ? -3.029 2.906 -12.940 1.00 85.62 82 ILE A O 1
ATOM 606 N N . CYS A 1 83 ? -3.098 0.950 -11.841 1.00 86.38 83 CYS A N 1
ATOM 607 C CA . CYS A 1 83 ? -2.420 0.224 -12.908 1.00 86.38 83 CYS A CA 1
ATOM 608 C C . CYS A 1 83 ? -3.244 0.167 -14.199 1.00 86.38 83 CYS A C 1
ATOM 610 O O . CYS A 1 83 ? -2.703 0.432 -15.269 1.00 86.38 83 CYS A O 1
ATOM 612 N N . SER A 1 84 ? -4.557 -0.053 -14.111 1.00 86.50 84 SER A N 1
ATOM 613 C CA . SER A 1 84 ? -5.439 -0.044 -15.288 1.00 86.50 84 SER A CA 1
ATOM 614 C C . SER A 1 84 ? -5.510 1.335 -15.960 1.00 86.50 84 SER A C 1
ATOM 616 O O . SER A 1 84 ? -5.580 1.430 -17.183 1.00 86.50 84 SER A O 1
ATOM 618 N N . LEU A 1 85 ? -5.493 2.415 -15.169 1.00 83.44 85 LEU A N 1
ATOM 619 C CA . LEU A 1 85 ? -5.459 3.805 -15.635 1.00 83.44 85 LEU A CA 1
ATOM 620 C C . LEU A 1 85 ? -4.107 4.176 -16.254 1.00 83.44 85 LEU A C 1
ATOM 622 O O . LEU A 1 85 ? -4.049 4.939 -17.217 1.00 83.44 85 LEU A O 1
ATOM 626 N N . GLY A 1 86 ? -3.021 3.627 -15.723 1.00 72.69 86 GLY A N 1
ATOM 627 C CA . GLY A 1 86 ? -1.682 3.827 -16.249 1.00 72.69 86 GLY A CA 1
ATOM 628 C C . GLY A 1 86 ? -1.456 3.211 -17.629 1.00 72.69 86 GLY A C 1
ATOM 629 O O . GLY A 1 86 ? -0.698 3.762 -18.420 1.00 72.69 86 GLY A O 1
ATOM 630 N N . GLU A 1 87 ? -2.122 2.096 -17.940 1.00 67.25 87 GLU A N 1
ATOM 631 C CA . GLU A 1 87 ? -2.022 1.425 -19.246 1.00 67.25 87 GLU A CA 1
ATOM 632 C C . GLU A 1 87 ? -2.746 2.176 -20.379 1.00 67.25 87 GLU A C 1
ATOM 634 O O . GLU A 1 87 ? -2.450 1.963 -21.556 1.00 67.25 87 GLU A O 1
ATOM 639 N N . ILE A 1 88 ? -3.691 3.061 -20.044 1.00 63.41 88 ILE A N 1
ATOM 640 C CA . ILE A 1 88 ? -4.473 3.860 -21.006 1.00 63.41 88 ILE A CA 1
ATOM 641 C C . ILE A 1 88 ? -3.933 5.282 -21.214 1.00 63.41 88 ILE A C 1
ATOM 643 O O . ILE A 1 88 ? -4.438 5.988 -22.092 1.00 63.41 88 ILE A O 1
ATOM 647 N N . ALA A 1 89 ? -2.922 5.712 -20.452 1.00 54.94 89 ALA A N 1
ATOM 648 C CA . ALA A 1 89 ? -2.232 6.983 -20.665 1.00 54.94 89 ALA A CA 1
ATOM 649 C C . ALA A 1 89 ? -1.106 6.804 -21.717 1.00 54.94 89 ALA A C 1
ATOM 651 O O . ALA A 1 89 ? -0.161 6.064 -21.446 1.00 54.94 89 ALA A O 1
ATOM 652 N N . PRO A 1 90 ? -1.216 7.408 -22.921 1.00 50.31 90 PRO A N 1
ATOM 653 C CA . PRO A 1 90 ? -0.245 7.253 -24.012 1.00 50.31 90 PRO A CA 1
ATOM 654 C C . PRO A 1 90 ? 1.087 7.977 -23.783 1.00 50.31 90 PRO A C 1
ATOM 656 O O . PRO A 1 90 ? 1.103 8.992 -23.048 1.00 50.31 90 PRO A O 1
#

Radius of gyration: 17.29 Å; chains: 1; bounding box: 34×30×68 Å